Protein AF-A0A496RPY9-F1 (afdb_monomer_lite)

Secondary structure (DSSP, 8-state):
-HHHHHHHHHHHHHHHHHHHHHHHHHHHHHHHHHHHHHHHHHHHHHH-----HHHHHHHHHHHHHHHHHHHHHHHHHHTS-----S-HHHHHHHHHHHHTT--HHHHHHHHHHHHHHHHHHHHHHHHHHHHHHHHHHHHHHHHHHHHHHHHH-

Radius of gyration: 23.16 Å; chains: 1; bounding box: 53×24×64 Å

Foldseek 3Di:
DQLVVLVVVLVVLVVLLVVLVVLVVVLVVLLVVLVVVLVVVVVVLVVDDQDDPVLVVLLVLLVVLSVVLVVLSVCLVPVLPLCCVDVSVVVNVVSVVCSVPDGSVVVVVVCVVCVPVNVVSNVVSSVVSVVSSVSSVVSNVSSVVSNVVSRVD

Sequence (153 aa):
MEEKMLQLACSEARKKLNNQLSAINSVDQKIGMLLGLIGVSLALSFDNKLKIANAVLPYIIGLLLLAISALLLFFAYRCIRLKTGLNIKGYSELIEKLKNKTTLITFLKHQLLYFEDSIISNNKLIKQKNKSLAYGAITLLASLLFCIASYLM

Structure (mmCIF, N/CA/C/O backbone):
data_AF-A0A496RPY9-F1
#
_entry.id   AF-A0A496RPY9-F1
#
loop_
_atom_site.group_PDB
_atom_site.id
_atom_site.type_symbol
_atom_site.label_atom_id
_atom_site.label_alt_id
_atom_site.label_comp_id
_atom_site.label_asym_id
_atom_site.label_entity_id
_atom_site.label_seq_id
_atom_site.pdbx_PDB_ins_code
_atom_site.Cartn_x
_atom_site.Cartn_y
_atom_site.Cartn_z
_atom_site.occupancy
_atom_site.B_iso_or_equiv
_atom_site.auth_seq_id
_atom_site.auth_comp_id
_atom_site.auth_asym_id
_atom_site.auth_atom_id
_atom_site.pdbx_PDB_model_num
ATOM 1 N N . MET A 1 1 ? -28.685 7.982 31.909 1.00 56.16 1 MET A N 1
ATOM 2 C CA . MET A 1 1 ? -27.347 8.598 31.719 1.00 56.16 1 MET A CA 1
ATOM 3 C C . MET A 1 1 ? -26.381 7.606 31.080 1.00 56.16 1 MET A C 1
ATOM 5 O O . MET A 1 1 ? -25.733 7.953 30.100 1.00 56.16 1 MET A O 1
ATOM 9 N N . GLU A 1 2 ? -26.371 6.359 31.557 1.00 62.09 2 GLU A N 1
ATOM 10 C CA . GLU A 1 2 ? -25.566 5.265 30.997 1.00 62.09 2 GLU A CA 1
ATOM 11 C C . GLU A 1 2 ? -25.862 4.957 29.521 1.00 62.09 2 GLU A C 1
ATOM 13 O O . GLU A 1 2 ? -24.922 4.814 28.748 1.00 62.09 2 GLU A O 1
ATOM 18 N N . GLU A 1 3 ? -27.128 4.949 29.080 1.00 64.94 3 GLU A N 1
ATOM 19 C CA . GLU A 1 3 ? -27.459 4.699 27.663 1.00 64.94 3 GLU A CA 1
ATOM 20 C C . GLU A 1 3 ? -26.875 5.746 26.705 1.00 64.94 3 GLU A C 1
ATOM 22 O O . GLU A 1 3 ? -26.318 5.387 25.669 1.00 64.94 3 GLU A O 1
ATOM 27 N N . LYS A 1 4 ? -26.947 7.042 27.051 1.00 70.19 4 LYS A N 1
ATOM 28 C CA . LYS A 1 4 ? -26.355 8.116 26.231 1.00 70.19 4 LYS A CA 1
ATOM 29 C C . LYS A 1 4 ? -24.833 7.980 26.149 1.00 70.19 4 LYS A C 1
ATOM 31 O O . LYS A 1 4 ? -24.270 8.170 25.074 1.00 70.19 4 LYS A O 1
ATOM 36 N N . MET A 1 5 ? -24.170 7.619 27.251 1.00 67.94 5 MET A N 1
ATOM 37 C CA . MET A 1 5 ? -22.720 7.382 27.258 1.00 67.94 5 MET A CA 1
ATOM 38 C C . MET A 1 5 ? -22.332 6.128 26.468 1.00 67.94 5 MET A C 1
ATOM 40 O O . MET A 1 5 ? -21.366 6.163 25.708 1.00 67.94 5 MET A O 1
ATOM 44 N N . LEU A 1 6 ? -23.106 5.044 26.581 1.00 66.31 6 LEU A N 1
ATOM 45 C CA . LEU A 1 6 ? -22.894 3.816 25.815 1.00 66.31 6 LEU A CA 1
ATOM 46 C C . LEU A 1 6 ? -23.054 4.067 24.310 1.00 66.31 6 LEU A C 1
ATOM 48 O O . LEU A 1 6 ? -22.243 3.595 23.513 1.00 66.31 6 LEU A O 1
ATOM 52 N N . GLN A 1 7 ? -24.062 4.851 23.917 1.00 70.94 7 GLN A N 1
ATOM 53 C CA . GLN A 1 7 ? -24.272 5.253 22.526 1.00 70.94 7 GLN A CA 1
ATOM 54 C C . GLN A 1 7 ? -23.117 6.107 21.987 1.00 70.94 7 GLN A C 1
ATOM 56 O O . GLN A 1 7 ? -22.651 5.847 20.877 1.00 70.94 7 GLN A O 1
ATOM 61 N N . LEU A 1 8 ? -22.619 7.069 22.773 1.00 74.75 8 LEU A N 1
ATOM 62 C CA . LEU A 1 8 ? -21.440 7.881 22.439 1.00 74.75 8 LEU A CA 1
ATOM 63 C C . LEU A 1 8 ? -20.171 7.031 22.284 1.00 74.75 8 LEU A C 1
ATOM 65 O O . LEU A 1 8 ? -19.437 7.178 21.310 1.00 74.75 8 LEU A O 1
ATOM 69 N N . ALA A 1 9 ? -19.929 6.090 23.198 1.00 66.62 9 ALA A N 1
ATOM 70 C CA . ALA A 1 9 ? -18.784 5.187 23.108 1.00 66.62 9 ALA A CA 1
ATOM 71 C C . ALA A 1 9 ? -18.880 4.264 21.876 1.00 66.62 9 ALA A C 1
ATOM 73 O O . ALA A 1 9 ? -17.896 4.057 21.163 1.00 66.62 9 ALA A O 1
ATOM 74 N N . CYS A 1 10 ? -20.076 3.748 21.574 1.00 70.44 10 CYS A N 1
ATOM 75 C CA . CYS A 1 10 ? -20.316 2.948 20.372 1.00 70.44 10 CYS A CA 1
ATOM 76 C C . CYS A 1 10 ? -20.109 3.752 19.080 1.00 70.44 10 CYS A C 1
ATOM 78 O O . CYS A 1 10 ? -19.572 3.210 18.109 1.00 70.44 10 CYS A O 1
ATOM 80 N N . SER A 1 11 ? -20.540 5.017 19.039 1.00 75.94 11 SER A N 1
ATOM 81 C CA . SER A 1 11 ? -20.425 5.853 17.840 1.00 75.94 11 SER A CA 1
ATOM 82 C C . SER A 1 11 ? -18.968 6.209 17.535 1.00 75.94 11 SER A C 1
ATOM 84 O O . SER A 1 11 ? -18.528 6.025 16.398 1.00 75.94 11 SER A O 1
ATOM 86 N N . GLU A 1 12 ? -18.189 6.607 18.542 1.00 73.62 12 GLU A N 1
ATOM 87 C CA . GLU A 1 12 ? -16.755 6.891 18.399 1.00 73.62 12 GLU A CA 1
ATOM 88 C C . GLU A 1 12 ? -15.958 5.645 17.988 1.00 73.62 12 GLU A C 1
ATOM 90 O O . GLU A 1 12 ? -15.106 5.698 17.096 1.00 73.62 12 GLU A O 1
ATOM 95 N N . ALA A 1 13 ? -16.284 4.486 18.562 1.00 69.94 13 ALA A N 1
ATOM 96 C CA . ALA A 1 13 ? -15.669 3.218 18.188 1.00 69.94 13 ALA A CA 1
ATOM 97 C C . ALA A 1 13 ? -15.930 2.842 16.723 1.00 69.94 13 ALA A C 1
ATOM 99 O O . ALA A 1 13 ? -14.997 2.498 15.990 1.00 69.94 13 ALA A O 1
ATOM 100 N N . ARG A 1 14 ? -17.188 2.956 16.273 1.00 72.56 14 ARG A N 1
ATOM 101 C CA . ARG A 1 14 ? -17.567 2.736 14.867 1.00 72.56 14 ARG A CA 1
ATOM 102 C C . ARG A 1 14 ? -16.850 3.711 13.939 1.00 72.56 14 ARG A C 1
ATOM 104 O O . ARG A 1 14 ? -16.330 3.294 12.908 1.00 72.56 14 ARG A O 1
ATOM 111 N N . LYS A 1 15 ? -16.771 4.987 14.318 1.00 77.38 15 LYS A N 1
ATOM 112 C CA . LYS A 1 15 ? -16.069 6.019 13.546 1.00 77.38 15 LYS A CA 1
ATOM 113 C C . LYS A 1 15 ? -14.587 5.679 13.372 1.00 77.38 15 LYS A C 1
ATOM 115 O O . LYS A 1 15 ? -14.087 5.708 12.250 1.00 77.38 15 LYS A O 1
ATOM 120 N N . LYS A 1 16 ? -13.891 5.288 14.444 1.00 71.94 16 LYS A N 1
ATOM 121 C CA . LYS A 1 16 ? -12.476 4.879 14.378 1.00 71.94 16 LYS A CA 1
ATOM 122 C C . LYS A 1 16 ? -12.261 3.640 13.502 1.00 71.94 16 LYS A C 1
ATOM 124 O O . LYS A 1 16 ? -11.329 3.637 12.700 1.00 71.94 16 LYS A O 1
ATOM 129 N N . LEU A 1 17 ? -13.132 2.634 13.600 1.00 71.25 17 LEU A N 1
ATOM 130 C CA . LEU A 1 17 ? -13.077 1.435 12.749 1.00 71.25 17 LEU A CA 1
ATOM 131 C C . LEU A 1 17 ? -13.294 1.762 11.271 1.00 71.25 17 LEU A C 1
ATOM 133 O O . LEU A 1 17 ? -12.524 1.314 10.424 1.00 71.25 17 LEU A O 1
ATOM 137 N N . ASN A 1 18 ? -14.298 2.582 10.963 1.00 72.31 18 ASN A N 1
ATOM 138 C CA . ASN A 1 18 ? -14.570 3.015 9.595 1.00 72.31 18 ASN A CA 1
ATOM 139 C C . ASN A 1 18 ? -13.403 3.824 9.021 1.00 72.31 18 ASN A C 1
ATOM 141 O O . ASN A 1 18 ? -13.015 3.605 7.875 1.00 72.31 18 ASN A O 1
ATOM 145 N N . ASN A 1 19 ? -12.790 4.699 9.823 1.00 75.81 19 ASN A N 1
ATOM 146 C CA . ASN A 1 19 ? -11.603 5.446 9.410 1.00 75.81 19 ASN A CA 1
ATOM 147 C C . ASN A 1 19 ? -10.429 4.512 9.093 1.00 75.81 19 ASN A C 1
ATOM 149 O O . ASN A 1 19 ? -9.745 4.712 8.090 1.00 75.81 19 ASN A O 1
ATOM 153 N N . GLN A 1 20 ? -10.209 3.474 9.906 1.00 68.19 20 GLN A N 1
ATOM 154 C CA . GLN A 1 20 ? -9.186 2.471 9.612 1.00 68.19 20 GLN A CA 1
ATOM 155 C C . GLN A 1 20 ? -9.503 1.719 8.323 1.00 68.19 20 GLN A C 1
ATOM 157 O O . GLN A 1 20 ? -8.643 1.632 7.457 1.00 68.19 20 GLN A O 1
ATOM 162 N N . LEU A 1 21 ? -10.734 1.242 8.148 1.00 72.06 21 LEU A N 1
ATOM 163 C CA . LEU A 1 21 ? -11.134 0.504 6.952 1.00 72.06 21 LEU A CA 1
ATOM 164 C C . LEU A 1 21 ? -10.997 1.355 5.679 1.00 72.06 21 LEU A C 1
ATOM 166 O O . LEU A 1 21 ? -10.439 0.897 4.684 1.00 72.06 21 LEU A O 1
ATOM 170 N N . SER A 1 22 ? -11.409 2.622 5.735 1.00 74.62 22 SER A N 1
ATOM 171 C CA . SER A 1 22 ? -11.212 3.573 4.638 1.00 74.62 22 SER A CA 1
ATOM 172 C C . SER A 1 22 ? -9.730 3.811 4.339 1.00 74.62 22 SER A C 1
ATOM 174 O O . SER A 1 22 ? -9.357 3.920 3.171 1.00 74.62 22 SER A O 1
ATOM 176 N N . ALA A 1 23 ? -8.877 3.884 5.365 1.00 68.75 23 ALA A N 1
ATOM 177 C CA . ALA A 1 23 ? -7.438 4.034 5.179 1.00 68.75 23 ALA A CA 1
ATOM 178 C C . ALA A 1 23 ? -6.819 2.793 4.518 1.00 68.75 23 ALA A C 1
ATOM 180 O O . ALA A 1 23 ? -6.005 2.941 3.610 1.00 68.75 23 ALA A O 1
ATOM 181 N N . ILE A 1 24 ? -7.235 1.587 4.918 1.00 69.81 24 ILE A N 1
ATOM 182 C CA . ILE A 1 24 ? -6.787 0.326 4.305 1.00 69.81 24 ILE A CA 1
ATOM 183 C C . ILE A 1 24 ? -7.170 0.292 2.824 1.00 69.81 24 ILE A C 1
ATOM 185 O O . ILE A 1 24 ? -6.292 0.147 1.973 1.00 69.81 24 ILE A O 1
ATOM 189 N N . ASN A 1 25 ? -8.450 0.517 2.517 1.00 70.88 25 ASN A N 1
ATOM 190 C CA . ASN A 1 25 ? -8.953 0.500 1.143 1.00 70.88 25 ASN A CA 1
ATOM 191 C C . ASN A 1 25 ? -8.240 1.537 0.265 1.00 70.88 25 ASN A C 1
ATOM 193 O O . ASN A 1 25 ? -7.834 1.229 -0.852 1.00 70.88 25 ASN A O 1
ATOM 197 N N . SER A 1 26 ? -8.029 2.753 0.783 1.00 75.19 26 SER A N 1
ATOM 198 C CA . SER A 1 26 ? -7.315 3.809 0.057 1.00 75.19 26 SER A CA 1
ATOM 199 C C . SER A 1 26 ? -5.864 3.426 -0.246 1.00 75.19 26 SER A C 1
ATOM 201 O O . SER A 1 26 ? -5.371 3.680 -1.344 1.00 75.19 26 SER A O 1
ATOM 203 N N . VAL A 1 27 ? -5.168 2.805 0.709 1.00 72.75 27 VAL A N 1
ATOM 204 C CA . VAL A 1 27 ? -3.780 2.357 0.538 1.00 72.75 27 VAL A CA 1
ATOM 205 C C . VAL A 1 27 ? -3.684 1.238 -0.497 1.00 72.75 27 VAL A C 1
ATOM 207 O O . VAL A 1 27 ? -2.814 1.295 -1.365 1.00 72.75 27 VAL A O 1
ATOM 210 N N . ASP A 1 28 ? -4.587 0.261 -0.460 1.00 70.62 28 ASP A N 1
ATOM 211 C CA . ASP A 1 28 ? -4.597 -0.839 -1.429 1.00 70.62 28 ASP A CA 1
ATOM 212 C C . ASP A 1 28 ? -4.946 -0.357 -2.845 1.00 70.62 28 ASP A C 1
ATOM 214 O O . ASP A 1 28 ? -4.284 -0.750 -3.808 1.00 70.62 28 ASP A O 1
ATOM 218 N N . GLN A 1 29 ? -5.899 0.570 -2.979 1.00 73.69 29 GLN A N 1
ATOM 219 C CA . GLN A 1 29 ? -6.228 1.191 -4.265 1.00 73.69 29 GLN A CA 1
ATOM 220 C C . GLN A 1 29 ? -5.033 1.961 -4.852 1.00 73.69 29 GLN A C 1
ATOM 222 O O . GLN A 1 29 ? -4.753 1.849 -6.046 1.00 73.69 29 GLN A O 1
ATOM 227 N N . LYS A 1 30 ? -4.284 2.698 -4.018 1.00 76.50 30 LYS A N 1
ATOM 228 C CA . LYS A 1 30 ? -3.058 3.400 -4.439 1.00 76.50 30 LYS A CA 1
ATOM 229 C C . LYS A 1 30 ? -1.977 2.435 -4.927 1.00 76.50 30 LYS A C 1
ATOM 231 O O . LYS A 1 30 ? -1.336 2.722 -5.934 1.00 76.50 30 LYS A O 1
ATOM 236 N N . ILE A 1 31 ? -1.791 1.294 -4.254 1.00 76.69 31 ILE A N 1
ATOM 237 C CA . ILE A 1 31 ? -0.863 0.244 -4.709 1.00 76.69 31 ILE A CA 1
ATOM 238 C C . ILE A 1 31 ? -1.297 -0.289 -6.078 1.00 76.69 31 ILE A C 1
ATOM 240 O O . ILE A 1 31 ? -0.472 -0.358 -6.987 1.00 76.69 31 ILE A O 1
ATOM 244 N N . GLY A 1 32 ? -2.580 -0.628 -6.240 1.00 70.69 32 GLY A N 1
ATOM 245 C CA . GLY A 1 32 ? -3.115 -1.136 -7.506 1.00 70.69 32 GLY A CA 1
ATOM 246 C C . GLY A 1 32 ? -2.912 -0.160 -8.668 1.00 70.69 32 GLY A C 1
ATOM 247 O O . GLY A 1 32 ? -2.452 -0.559 -9.735 1.00 70.69 32 GLY A O 1
ATOM 248 N N . MET A 1 33 ? -3.165 1.131 -8.438 1.00 76.94 33 MET A N 1
ATOM 249 C CA . MET A 1 33 ? -2.952 2.180 -9.439 1.00 76.94 33 MET A CA 1
ATOM 250 C C . MET A 1 33 ? -1.473 2.316 -9.840 1.00 76.94 33 MET A C 1
ATOM 252 O O . MET A 1 33 ? -1.170 2.419 -11.027 1.00 76.94 33 MET A O 1
ATOM 256 N N . LEU A 1 34 ? -0.546 2.276 -8.875 1.00 76.62 34 LEU A N 1
ATOM 257 C CA . LEU A 1 34 ? 0.895 2.362 -9.148 1.00 76.62 34 LEU A CA 1
ATOM 258 C C . LEU A 1 34 ? 1.426 1.131 -9.894 1.00 76.62 34 LEU A C 1
ATOM 260 O O . LEU A 1 34 ? 2.249 1.276 -10.794 1.00 76.62 34 LEU A O 1
ATOM 264 N N . LEU A 1 35 ? 0.933 -0.068 -9.573 1.00 76.12 35 LEU A N 1
ATOM 265 C CA . LEU A 1 35 ? 1.263 -1.283 -10.327 1.00 76.12 35 LEU A CA 1
ATOM 266 C C . LEU A 1 35 ? 0.732 -1.219 -11.767 1.00 76.12 35 LEU A C 1
ATOM 268 O O . LEU A 1 35 ? 1.440 -1.613 -12.692 1.00 76.12 35 LEU A O 1
ATOM 272 N N . GLY A 1 36 ? -0.473 -0.676 -11.970 1.00 72.88 36 GLY A N 1
ATOM 273 C CA . GLY A 1 36 ? -1.016 -0.419 -13.308 1.00 72.88 36 GLY A CA 1
ATOM 274 C C . GLY A 1 36 ? -0.138 0.541 -14.117 1.00 72.88 36 GLY A C 1
ATOM 275 O O . GLY A 1 36 ? 0.183 0.262 -15.270 1.00 72.88 36 GLY A O 1
ATOM 276 N N . LEU A 1 37 ? 0.327 1.623 -13.486 1.00 76.19 37 LEU A N 1
ATOM 277 C CA . LEU A 1 37 ? 1.278 2.568 -14.080 1.00 76.19 37 LEU A CA 1
ATOM 278 C C . LEU A 1 37 ? 2.606 1.905 -14.475 1.00 76.19 37 LEU A C 1
ATOM 280 O O . LEU A 1 37 ? 3.091 2.166 -15.570 1.00 76.19 37 LEU A O 1
ATOM 284 N N . ILE A 1 38 ? 3.164 1.011 -13.648 1.00 77.38 38 ILE A N 1
ATOM 285 C CA . ILE A 1 38 ? 4.363 0.228 -14.014 1.00 77.38 38 ILE A CA 1
ATOM 286 C C . ILE A 1 38 ? 4.118 -0.583 -15.290 1.00 77.38 38 ILE A C 1
ATOM 288 O O . ILE A 1 38 ? 4.972 -0.600 -16.175 1.00 77.38 38 ILE A O 1
ATOM 292 N N . GLY A 1 39 ? 2.954 -1.230 -15.401 1.00 72.88 39 GLY A N 1
ATOM 293 C CA . GLY A 1 39 ? 2.581 -2.005 -16.586 1.00 72.88 39 GLY A CA 1
ATOM 294 C C . GLY A 1 39 ? 2.541 -1.158 -17.861 1.00 72.88 39 GLY A C 1
ATOM 295 O O . GLY A 1 39 ? 3.090 -1.567 -18.883 1.00 72.88 39 GLY A O 1
ATOM 296 N N . VAL A 1 40 ? 1.966 0.046 -17.786 1.00 73.38 40 VAL A N 1
ATOM 297 C CA . VAL A 1 40 ? 1.941 0.999 -18.910 1.00 73.38 40 VAL A CA 1
ATOM 298 C C . VAL A 1 40 ? 3.357 1.465 -19.270 1.00 73.38 40 VAL A C 1
ATOM 300 O O . VAL A 1 40 ? 3.717 1.471 -20.445 1.00 73.38 40 VAL A O 1
ATOM 303 N N . SER A 1 41 ? 4.192 1.792 -18.280 1.00 68.88 41 SER A N 1
ATOM 304 C CA . SER A 1 41 ? 5.585 2.209 -18.505 1.00 68.88 41 SER A CA 1
ATOM 305 C C . SER A 1 41 ? 6.431 1.122 -19.173 1.00 68.88 41 SER A C 1
ATOM 307 O O . SER A 1 41 ? 7.235 1.425 -20.055 1.00 68.88 41 SER A O 1
ATOM 309 N N . LEU A 1 42 ? 6.245 -0.144 -18.784 1.00 70.31 42 LEU A N 1
ATOM 310 C CA . LEU A 1 42 ? 6.901 -1.283 -19.431 1.00 70.31 42 LEU A CA 1
ATOM 311 C C . LEU A 1 42 ? 6.456 -1.416 -20.888 1.00 70.31 42 LEU A C 1
ATOM 313 O O . LEU A 1 42 ? 7.312 -1.513 -21.763 1.00 70.31 42 LEU A O 1
ATOM 317 N N . ALA A 1 43 ? 5.149 -1.358 -21.158 1.00 70.88 43 ALA A N 1
ATOM 318 C CA . ALA A 1 43 ? 4.621 -1.433 -22.521 1.00 70.88 43 ALA A CA 1
ATOM 319 C C . ALA A 1 43 ? 5.213 -0.343 -23.435 1.00 70.88 43 ALA A C 1
ATOM 321 O O . ALA A 1 43 ? 5.671 -0.655 -24.531 1.00 70.88 43 ALA A O 1
ATOM 322 N N . LEU A 1 44 ? 5.300 0.903 -22.955 1.00 66.44 44 LEU A N 1
ATOM 323 C CA . LEU A 1 44 ? 5.925 2.011 -23.694 1.00 66.44 44 LEU A CA 1
ATOM 324 C C . LEU A 1 44 ? 7.434 1.818 -23.912 1.00 66.44 44 LEU A C 1
ATOM 326 O O . LEU A 1 44 ? 7.983 2.272 -24.912 1.00 66.44 44 LEU A O 1
ATOM 330 N N . SER A 1 45 ? 8.118 1.147 -22.983 1.00 65.69 45 SER A N 1
ATOM 331 C CA . SER A 1 45 ? 9.562 0.902 -23.079 1.00 65.69 45 SER A CA 1
ATOM 332 C C . SER A 1 45 ? 9.902 -0.149 -24.142 1.00 65.69 45 SER A C 1
ATOM 334 O O . SER A 1 45 ? 10.936 -0.038 -24.794 1.00 65.69 45 SER A O 1
ATOM 336 N N . PHE A 1 46 ? 9.028 -1.140 -24.360 1.00 66.38 46 PHE A N 1
ATOM 337 C CA . PHE A 1 46 ? 9.216 -2.172 -25.389 1.00 66.38 46 PHE A CA 1
ATOM 338 C C . PHE A 1 46 ? 8.847 -1.720 -26.809 1.00 66.38 46 PHE A C 1
ATOM 340 O O . PHE A 1 46 ? 9.288 -2.352 -27.766 1.00 66.38 46 PHE A O 1
ATOM 347 N N . ASP A 1 47 ? 8.083 -0.636 -26.957 1.00 65.00 47 ASP A N 1
ATOM 348 C CA . ASP A 1 47 ? 7.682 -0.104 -28.270 1.00 65.00 47 ASP A CA 1
ATOM 349 C C . ASP A 1 47 ? 8.732 0.861 -28.872 1.00 65.00 47 ASP A C 1
ATOM 351 O O . ASP A 1 47 ? 8.711 1.198 -30.057 1.00 65.00 47 ASP A O 1
ATOM 3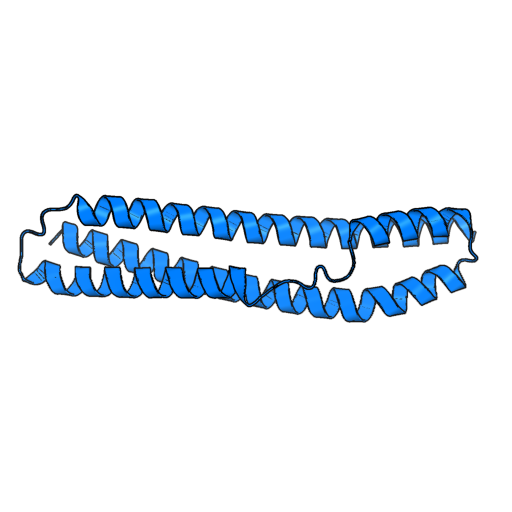55 N N . ASN A 1 48 ? 9.715 1.293 -28.072 1.00 56.91 48 ASN A N 1
ATOM 356 C CA . ASN A 1 48 ? 10.714 2.272 -28.495 1.00 56.91 48 ASN A CA 1
ATOM 357 C C . ASN A 1 48 ? 11.936 1.641 -29.185 1.00 56.91 48 ASN A C 1
ATOM 359 O O . ASN A 1 48 ? 12.674 0.840 -28.613 1.00 56.91 48 ASN A O 1
ATOM 363 N N . LYS A 1 49 ? 12.237 2.108 -30.406 1.00 59.94 49 LYS A N 1
ATOM 364 C CA . LYS A 1 49 ? 13.533 1.888 -31.072 1.00 59.94 49 LYS A CA 1
ATOM 365 C C . LYS A 1 49 ? 14.576 2.847 -30.481 1.00 59.94 49 LYS A C 1
ATOM 367 O O . LYS A 1 49 ? 14.641 4.001 -30.896 1.00 59.94 49 LYS A O 1
ATOM 372 N N . LEU A 1 50 ? 15.387 2.384 -29.527 1.00 58.25 50 LEU A N 1
ATOM 373 C CA . LEU A 1 50 ? 16.537 3.129 -28.982 1.00 58.25 50 LEU A CA 1
ATOM 374 C C . LEU A 1 50 ? 17.517 3.493 -30.106 1.00 58.25 50 LEU A C 1
ATOM 376 O O . LEU A 1 50 ? 18.062 2.603 -30.758 1.00 58.25 50 LEU A O 1
ATOM 380 N N . LYS A 1 51 ? 17.722 4.791 -30.355 1.00 52.81 51 LYS A N 1
ATOM 381 C CA . LYS A 1 51 ? 18.455 5.255 -31.545 1.00 52.81 51 LYS A CA 1
ATOM 382 C C . LYS A 1 51 ? 19.918 5.646 -31.330 1.00 52.81 51 LYS A C 1
ATOM 384 O O . LYS A 1 51 ? 20.610 5.786 -32.332 1.00 52.81 51 LYS A O 1
ATOM 389 N N . ILE A 1 52 ? 20.438 5.812 -30.110 1.00 57.00 52 ILE A N 1
ATOM 390 C CA . ILE A 1 52 ? 21.809 6.334 -29.908 1.00 57.00 52 ILE A CA 1
ATOM 391 C C . ILE A 1 52 ? 22.497 5.666 -28.703 1.00 57.00 52 ILE A C 1
ATOM 393 O O . ILE A 1 52 ? 21.866 5.418 -27.679 1.00 57.00 52 ILE A O 1
ATOM 397 N N . ALA A 1 53 ? 23.810 5.403 -28.796 1.00 58.47 53 ALA A N 1
ATOM 398 C CA . ALA A 1 53 ? 24.618 4.791 -27.726 1.00 58.47 53 ALA A CA 1
ATOM 399 C C . ALA A 1 53 ? 24.571 5.573 -26.392 1.00 58.47 53 ALA A C 1
ATOM 401 O O . ALA A 1 53 ? 24.581 4.972 -25.320 1.00 58.47 53 ALA A O 1
ATOM 402 N N . ASN A 1 54 ? 24.436 6.902 -26.453 1.00 61.41 54 ASN A N 1
ATOM 403 C CA . ASN A 1 54 ? 24.304 7.779 -25.283 1.00 61.41 54 ASN A CA 1
ATOM 404 C C . ASN A 1 54 ? 22.947 7.646 -24.566 1.00 61.41 54 ASN A C 1
ATOM 406 O O . ASN A 1 54 ? 22.872 7.912 -23.370 1.00 61.41 54 ASN A O 1
ATOM 410 N N . ALA A 1 55 ? 21.898 7.188 -25.257 1.00 68.06 55 ALA A N 1
ATOM 411 C CA . ALA A 1 55 ? 20.577 6.946 -24.673 1.00 68.06 55 ALA A CA 1
ATOM 412 C C . ALA A 1 55 ? 20.494 5.610 -23.908 1.00 68.06 55 ALA A C 1
ATOM 414 O O . ALA A 1 55 ? 19.572 5.391 -23.124 1.00 68.06 55 ALA A O 1
ATOM 415 N N . VAL A 1 56 ? 21.471 4.713 -24.092 1.00 73.56 56 VAL A N 1
ATOM 416 C CA . VAL A 1 56 ? 21.469 3.372 -23.483 1.00 73.56 56 VAL A CA 1
ATOM 417 C C . VAL A 1 56 ? 21.664 3.436 -21.967 1.00 73.56 56 VAL A C 1
ATOM 419 O O . VAL A 1 56 ? 20.965 2.752 -21.222 1.00 73.56 56 VAL A O 1
ATOM 422 N N . LEU A 1 57 ? 22.590 4.275 -21.493 1.00 76.56 57 LEU A N 1
ATOM 423 C CA . LEU A 1 57 ? 22.888 4.412 -20.066 1.00 76.56 57 LEU A CA 1
ATOM 424 C C . LEU A 1 57 ? 21.683 4.931 -19.248 1.00 76.56 57 LEU A C 1
ATOM 426 O O . LEU A 1 57 ? 21.302 4.255 -18.287 1.00 76.56 57 LEU A O 1
ATOM 430 N N . PRO A 1 58 ? 21.039 6.068 -19.595 1.00 78.19 58 PRO A N 1
ATOM 431 C CA . PRO A 1 58 ? 19.861 6.537 -18.867 1.00 78.19 58 PRO A CA 1
ATOM 432 C C . PRO A 1 58 ? 18.677 5.564 -18.982 1.00 78.19 58 PRO A C 1
ATOM 434 O O . PRO A 1 58 ? 17.924 5.423 -18.018 1.00 78.19 58 PRO A O 1
ATOM 437 N N . TYR A 1 59 ? 18.561 4.815 -20.082 1.00 78.44 59 TYR A N 1
ATOM 438 C CA . TYR A 1 59 ? 17.505 3.819 -20.255 1.00 78.44 59 TYR A CA 1
ATOM 439 C C . TYR A 1 59 ? 17.672 2.636 -19.292 1.00 78.44 59 TYR A C 1
ATOM 441 O O . TYR A 1 59 ? 16.724 2.249 -18.605 1.00 78.44 59 TYR A O 1
ATOM 449 N N . ILE A 1 60 ? 18.893 2.104 -19.164 1.00 80.00 60 ILE A N 1
ATOM 450 C CA . ILE A 1 60 ? 19.206 1.029 -18.208 1.00 80.00 60 ILE A CA 1
ATOM 451 C C . ILE A 1 60 ? 18.963 1.494 -16.764 1.00 80.00 60 ILE A C 1
ATOM 453 O O . ILE A 1 60 ? 18.375 0.756 -15.971 1.00 80.00 60 ILE A O 1
ATOM 457 N N . ILE A 1 61 ? 19.364 2.724 -16.422 1.00 83.19 61 ILE A N 1
ATOM 458 C CA . ILE A 1 61 ? 19.101 3.316 -15.099 1.00 83.19 61 ILE A CA 1
ATOM 459 C C . ILE A 1 61 ? 17.588 3.429 -14.851 1.00 83.19 61 ILE A C 1
ATOM 461 O O . ILE A 1 61 ? 17.112 3.062 -13.774 1.00 83.19 61 ILE A O 1
ATOM 465 N N . GLY A 1 62 ? 16.822 3.867 -15.853 1.00 81.62 62 GLY A N 1
ATOM 466 C CA . GLY A 1 62 ? 15.362 3.931 -15.800 1.00 81.62 62 GLY A CA 1
ATOM 467 C C . GLY A 1 62 ? 14.721 2.568 -15.526 1.00 81.62 62 GLY A C 1
ATOM 468 O O . GLY A 1 62 ? 13.880 2.460 -14.629 1.00 81.62 62 GLY A O 1
ATOM 469 N N . LEU A 1 63 ? 15.159 1.512 -16.217 1.00 81.50 63 LEU A N 1
ATOM 470 C CA . LEU A 1 63 ? 14.669 0.144 -16.005 1.00 81.50 63 LEU A CA 1
ATOM 471 C C . LEU A 1 63 ? 15.030 -0.415 -14.621 1.00 81.50 63 LEU A C 1
ATOM 473 O O . LEU A 1 63 ? 14.193 -1.055 -13.980 1.00 81.50 63 LEU A O 1
ATOM 477 N N . LEU A 1 64 ? 16.242 -0.148 -14.123 1.00 84.50 64 LEU A N 1
ATOM 478 C CA . LEU A 1 64 ? 16.648 -0.542 -12.768 1.00 84.50 64 LEU A CA 1
ATOM 479 C C . LEU A 1 64 ? 15.766 0.123 -11.705 1.00 84.50 64 LEU A C 1
ATOM 481 O O . LEU A 1 64 ? 15.282 -0.547 -10.791 1.00 84.50 64 LEU A O 1
ATOM 485 N N . LEU A 1 65 ? 15.500 1.423 -11.843 1.00 84.75 65 LEU A N 1
ATOM 486 C CA . LEU A 1 65 ? 14.601 2.154 -10.946 1.00 84.75 65 LEU A CA 1
ATOM 487 C C . LEU A 1 65 ? 13.159 1.633 -11.020 1.00 84.75 65 LEU A C 1
ATOM 489 O O . LEU A 1 65 ? 12.484 1.555 -9.991 1.00 84.75 65 LEU A O 1
ATOM 493 N N . LEU A 1 66 ? 12.705 1.219 -12.207 1.00 83.25 66 LEU A N 1
ATOM 494 C CA . LEU A 1 66 ? 11.389 0.608 -12.399 1.00 83.25 66 LEU A CA 1
ATOM 495 C C . LEU A 1 66 ? 11.276 -0.724 -11.650 1.00 83.25 66 LEU A C 1
ATOM 497 O O . LEU A 1 66 ? 10.297 -0.959 -10.940 1.00 83.25 66 LEU A O 1
ATOM 501 N N . ALA A 1 67 ? 12.302 -1.573 -11.754 1.00 81.81 67 ALA A N 1
ATOM 502 C CA . ALA A 1 67 ? 12.371 -2.841 -11.031 1.00 81.81 67 ALA A CA 1
ATOM 503 C C . ALA A 1 67 ? 12.405 -2.628 -9.507 1.00 81.81 67 ALA A C 1
ATOM 505 O O . ALA A 1 67 ? 11.693 -3.314 -8.770 1.00 81.81 67 ALA A O 1
ATOM 506 N N . ILE A 1 68 ? 13.169 -1.639 -9.027 1.00 85.94 68 ILE A N 1
ATOM 507 C CA . ILE A 1 68 ? 13.201 -1.257 -7.607 1.00 85.94 68 ILE A CA 1
ATOM 508 C C . ILE A 1 68 ? 11.816 -0.788 -7.137 1.00 85.94 68 ILE A C 1
ATOM 510 O O . ILE A 1 68 ? 11.356 -1.215 -6.076 1.00 85.94 68 ILE A O 1
ATOM 514 N N . SER A 1 69 ? 11.123 0.037 -7.927 1.00 86.00 69 SER A N 1
ATOM 515 C CA . SER A 1 69 ? 9.759 0.483 -7.622 1.00 86.00 69 SER A CA 1
ATOM 516 C C . SER A 1 69 ? 8.792 -0.699 -7.505 1.00 86.00 69 SER A C 1
ATOM 518 O O . SER A 1 69 ? 8.074 -0.818 -6.507 1.00 86.00 69 SER A O 1
ATOM 520 N N . ALA A 1 70 ? 8.834 -1.630 -8.463 1.00 82.00 70 ALA A N 1
ATOM 521 C CA . ALA A 1 70 ? 8.010 -2.835 -8.445 1.00 82.00 70 ALA A CA 1
ATOM 522 C C . ALA A 1 70 ? 8.266 -3.693 -7.194 1.00 82.00 70 ALA A C 1
ATOM 524 O O . ALA A 1 70 ? 7.313 -4.119 -6.536 1.00 82.00 70 ALA A O 1
ATOM 525 N N . LEU A 1 71 ? 9.534 -3.895 -6.816 1.00 82.94 71 LEU A N 1
ATOM 526 C CA . LEU A 1 71 ? 9.904 -4.626 -5.600 1.00 82.94 71 LEU A CA 1
ATOM 527 C C . LEU A 1 71 ? 9.388 -3.925 -4.337 1.00 82.94 71 LEU A C 1
ATOM 529 O O . LEU A 1 71 ? 8.776 -4.572 -3.486 1.00 82.94 71 LEU A O 1
ATOM 533 N N . LEU A 1 72 ? 9.571 -2.607 -4.218 1.00 81.62 72 LEU A N 1
ATOM 534 C CA . LEU A 1 72 ? 9.094 -1.830 -3.068 1.00 81.62 72 LEU A CA 1
ATOM 535 C C . LEU A 1 72 ? 7.571 -1.913 -2.910 1.00 81.62 72 LEU A C 1
ATOM 537 O O . LEU A 1 72 ? 7.076 -2.104 -1.795 1.00 81.62 72 LEU A O 1
ATOM 541 N N . LEU A 1 73 ? 6.827 -1.816 -4.014 1.00 78.62 73 LEU A N 1
ATOM 542 C CA . LEU A 1 73 ? 5.369 -1.944 -4.016 1.00 78.62 73 LEU A CA 1
ATOM 543 C C . LEU A 1 73 ? 4.922 -3.377 -3.704 1.00 78.62 73 LEU A C 1
ATOM 545 O O . LEU A 1 73 ? 3.973 -3.569 -2.940 1.00 78.62 73 LEU A O 1
ATOM 549 N N . PHE A 1 74 ? 5.634 -4.384 -4.215 1.00 79.56 74 PHE A N 1
ATOM 550 C CA . PHE A 1 74 ? 5.379 -5.786 -3.896 1.00 79.56 74 PHE A CA 1
ATOM 551 C C . PHE A 1 74 ? 5.584 -6.076 -2.404 1.00 79.56 74 PHE A C 1
ATOM 553 O O . PHE A 1 74 ? 4.707 -6.670 -1.774 1.00 79.56 74 PHE A O 1
ATOM 560 N N . PHE A 1 75 ? 6.682 -5.608 -1.801 1.00 73.69 75 PHE A N 1
ATOM 561 C CA . PHE A 1 75 ? 6.921 -5.741 -0.360 1.00 73.69 75 PHE A CA 1
ATOM 562 C C . PHE A 1 75 ? 5.890 -4.962 0.471 1.00 73.69 75 PHE A C 1
ATOM 564 O O . PHE A 1 75 ? 5.390 -5.487 1.471 1.00 73.69 75 PHE A O 1
ATOM 571 N N . ALA A 1 76 ? 5.502 -3.756 0.040 1.00 73.12 76 ALA A N 1
ATOM 572 C CA . ALA A 1 76 ? 4.440 -2.981 0.685 1.00 73.12 76 ALA A CA 1
ATOM 573 C C . ALA A 1 76 ? 3.095 -3.726 0.677 1.00 73.12 76 ALA A C 1
ATOM 575 O O . ALA A 1 76 ? 2.353 -3.680 1.660 1.00 73.12 76 ALA A O 1
ATOM 576 N N . TYR A 1 77 ? 2.790 -4.432 -0.412 1.00 72.81 77 TYR A N 1
ATOM 577 C CA . TYR A 1 77 ? 1.563 -5.208 -0.562 1.00 72.81 77 TYR A CA 1
ATOM 578 C C . TYR A 1 77 ? 1.601 -6.543 0.200 1.00 72.81 77 TYR A C 1
ATOM 580 O O . TYR A 1 77 ? 0.647 -6.888 0.900 1.00 72.81 77 TYR A O 1
ATOM 588 N N . ARG A 1 78 ? 2.696 -7.306 0.079 1.00 68.69 78 ARG A N 1
ATOM 589 C CA . ARG A 1 78 ? 2.797 -8.689 0.578 1.00 68.69 78 ARG A CA 1
ATOM 590 C C . ARG A 1 78 ? 3.318 -8.820 2.003 1.00 68.69 78 ARG A C 1
ATOM 592 O O . ARG A 1 78 ? 2.817 -9.692 2.713 1.00 68.69 78 ARG A O 1
ATOM 599 N N . CYS A 1 79 ? 4.313 -8.027 2.403 1.00 64.06 79 CYS A N 1
ATOM 600 C CA . CYS A 1 79 ? 4.989 -8.180 3.698 1.00 64.06 79 CYS A CA 1
ATOM 601 C C . CYS A 1 79 ? 4.355 -7.324 4.792 1.00 64.06 79 CYS A C 1
ATOM 603 O O . CYS A 1 79 ? 4.247 -7.776 5.930 1.00 64.06 79 CYS A O 1
ATOM 605 N N . ILE A 1 80 ? 3.853 -6.131 4.459 1.00 64.62 80 ILE A N 1
ATOM 606 C CA . ILE A 1 80 ? 3.102 -5.294 5.406 1.00 64.62 80 ILE A CA 1
ATOM 607 C C . ILE A 1 80 ? 1.625 -5.689 5.341 1.00 64.62 80 ILE A C 1
ATOM 609 O O . ILE A 1 80 ? 0.747 -4.917 4.944 1.00 64.62 80 ILE A O 1
ATOM 613 N N . ARG A 1 81 ? 1.347 -6.941 5.722 1.00 62.34 81 ARG A N 1
ATOM 614 C CA . ARG A 1 81 ? -0.026 -7.383 5.955 1.00 62.34 81 ARG A CA 1
ATOM 615 C C . ARG A 1 81 ? -0.514 -6.682 7.204 1.00 62.34 81 ARG A C 1
ATOM 617 O O . ARG A 1 81 ? -0.108 -6.999 8.320 1.00 62.34 81 ARG A O 1
ATOM 624 N N . LEU A 1 82 ? -1.380 -5.704 6.989 1.00 60.78 82 LEU A N 1
ATOM 625 C CA . LEU A 1 82 ? -2.205 -5.153 8.047 1.00 60.78 82 LEU A CA 1
ATOM 626 C C . LEU A 1 82 ? -2.857 -6.329 8.761 1.00 60.78 82 LEU A C 1
ATOM 628 O O . LEU A 1 82 ? -3.381 -7.231 8.100 1.00 60.78 82 LEU A O 1
ATOM 632 N N . LYS A 1 83 ? -2.765 -6.361 10.092 1.00 55.47 83 LYS A N 1
ATOM 633 C CA . LYS A 1 83 ? -3.407 -7.412 10.870 1.00 55.47 83 LYS A CA 1
ATOM 634 C C . LYS A 1 83 ? -4.913 -7.201 10.734 1.00 55.47 83 LYS A C 1
ATOM 636 O O . LYS A 1 83 ? -5.541 -6.519 11.534 1.00 55.47 83 LYS A O 1
ATOM 641 N N . THR A 1 84 ? -5.495 -7.843 9.729 1.00 51.31 84 THR A N 1
ATOM 642 C CA . THR A 1 84 ? -6.929 -8.131 9.618 1.00 51.31 84 THR A CA 1
ATOM 643 C C . THR A 1 84 ? -7.357 -9.219 10.609 1.00 51.31 84 THR A C 1
ATOM 645 O O . THR A 1 84 ? -8.490 -9.682 10.558 1.00 51.31 84 THR A O 1
ATOM 648 N N . GLY A 1 85 ? -6.452 -9.621 11.518 1.00 43.38 85 GLY A N 1
ATOM 649 C CA . GLY A 1 85 ? -6.570 -10.737 12.457 1.00 43.38 85 GLY A CA 1
ATOM 650 C C . GLY A 1 85 ? -7.739 -10.668 13.435 1.00 43.38 85 GLY A C 1
ATOM 651 O O . GLY A 1 85 ? -7.971 -11.642 14.135 1.00 43.38 85 GLY A O 1
ATOM 652 N N . LEU A 1 86 ? -8.517 -9.591 13.441 1.00 43.84 86 LEU A N 1
ATOM 653 C CA . LEU A 1 86 ? -9.882 -9.618 13.935 1.00 43.84 86 LEU A CA 1
ATOM 654 C C . LEU A 1 86 ? -10.773 -9.067 12.832 1.00 43.84 86 LEU A C 1
ATOM 656 O O . LEU A 1 86 ? -10.644 -7.916 12.418 1.00 43.84 86 LEU A O 1
ATOM 660 N N . ASN A 1 87 ? -11.638 -9.946 12.331 1.00 50.50 87 ASN A N 1
ATOM 661 C CA . ASN A 1 87 ? -12.682 -9.655 11.368 1.00 50.50 87 ASN A CA 1
ATOM 662 C C . ASN A 1 87 ? -13.369 -8.342 11.782 1.00 50.50 87 ASN A C 1
ATOM 664 O O . ASN A 1 87 ? -14.146 -8.334 12.733 1.00 50.50 87 ASN A O 1
ATOM 668 N N . ILE A 1 88 ? -13.056 -7.223 11.113 1.00 54.34 88 ILE A N 1
ATOM 669 C CA . ILE A 1 88 ? -13.634 -5.899 11.419 1.00 54.34 88 ILE A CA 1
ATOM 670 C C . ILE A 1 88 ? -15.169 -6.004 11.431 1.00 54.34 88 ILE A C 1
ATOM 672 O O . ILE A 1 88 ? -15.838 -5.393 12.264 1.00 54.34 88 ILE A O 1
ATOM 676 N N . LYS A 1 89 ? -15.704 -6.893 10.581 1.00 54.53 89 LYS A N 1
ATOM 677 C CA . LYS A 1 89 ? -17.104 -7.318 10.547 1.00 54.53 89 LYS A CA 1
ATOM 678 C C . LYS A 1 89 ? -17.545 -8.002 11.851 1.00 54.53 89 LYS A C 1
ATOM 680 O O . LYS A 1 89 ? -18.497 -7.556 12.481 1.00 54.53 89 LYS A O 1
ATOM 685 N N . GLY A 1 90 ? -16.791 -8.991 12.326 1.00 55.34 90 GLY A N 1
ATOM 686 C CA . GLY A 1 90 ? -17.033 -9.665 13.607 1.00 55.34 90 GLY A CA 1
ATOM 687 C C . GLY A 1 90 ? -16.987 -8.725 14.817 1.00 55.34 90 GLY A C 1
ATOM 688 O O . GLY A 1 90 ? -17.751 -8.906 15.760 1.00 55.34 90 GLY A O 1
ATOM 689 N N . TYR A 1 91 ? -16.165 -7.672 14.784 1.00 60.41 91 TYR A N 1
ATOM 690 C CA . TYR A 1 91 ? -16.146 -6.665 15.849 1.00 60.41 91 TYR A CA 1
ATOM 691 C C . TYR A 1 91 ? -17.315 -5.676 15.748 1.00 60.41 91 TYR A C 1
ATOM 693 O O . TYR A 1 91 ? -17.894 -5.314 16.771 1.00 60.41 91 TYR A O 1
ATOM 701 N N . SER A 1 92 ? -17.729 -5.277 14.539 1.00 64.00 92 SER A N 1
ATOM 702 C CA . SER A 1 92 ? -18.971 -4.507 14.372 1.00 64.00 92 SER A CA 1
ATOM 703 C C . SER A 1 92 ? -20.197 -5.279 14.875 1.00 64.00 92 SER A C 1
ATOM 705 O O . SER A 1 92 ? -21.026 -4.703 15.579 1.00 64.00 92 SER A O 1
ATOM 707 N N . GLU A 1 93 ? -20.241 -6.590 14.620 1.00 66.69 93 GLU A N 1
ATOM 708 C CA . GLU A 1 93 ? -21.262 -7.503 15.140 1.00 66.69 93 GLU A CA 1
ATOM 709 C C . GLU A 1 93 ? -21.172 -7.645 16.669 1.00 66.69 93 GLU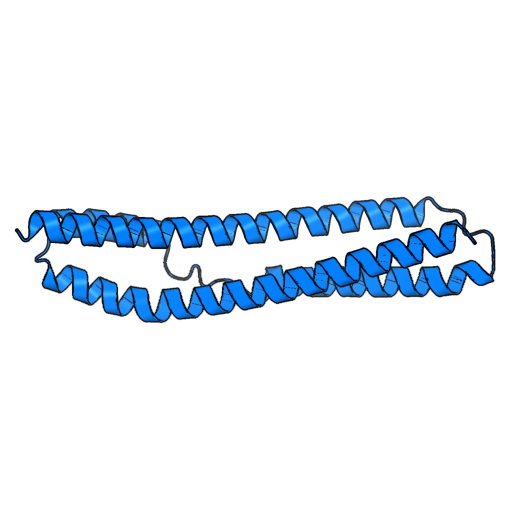 A C 1
ATOM 711 O O . GLU A 1 93 ? -22.197 -7.699 17.348 1.00 66.69 93 GLU A O 1
ATOM 716 N N . LEU A 1 94 ? -19.962 -7.668 17.244 1.00 63.94 94 LEU A N 1
ATOM 717 C CA . LEU A 1 94 ? -19.761 -7.711 18.696 1.00 63.94 94 LEU A CA 1
ATOM 718 C C . LEU A 1 94 ? -20.223 -6.412 19.375 1.00 63.94 94 LEU A C 1
ATOM 720 O O . LEU A 1 94 ? -20.917 -6.479 20.388 1.00 63.94 94 LEU A O 1
ATOM 724 N N . ILE A 1 95 ? -19.900 -5.239 18.809 1.00 67.12 95 ILE A N 1
ATOM 725 C CA . ILE A 1 95 ? -20.403 -3.935 19.283 1.00 67.12 95 ILE A CA 1
ATOM 726 C C . ILE A 1 95 ? -21.933 -3.937 19.273 1.00 67.12 95 ILE A C 1
ATOM 728 O O . ILE A 1 95 ? -22.558 -3.482 20.228 1.00 67.12 95 ILE A O 1
ATOM 732 N N . GLU A 1 96 ? -22.543 -4.456 18.210 1.00 69.38 96 GLU A N 1
ATOM 733 C CA . GLU A 1 96 ? -23.997 -4.522 18.072 1.00 69.38 96 GLU A CA 1
ATOM 734 C C . GLU A 1 96 ? -24.641 -5.496 19.071 1.00 69.38 96 GLU A C 1
ATOM 736 O O . GLU A 1 96 ? -25.652 -5.163 19.690 1.00 69.38 96 GLU A O 1
ATOM 741 N N . LYS A 1 97 ? -24.013 -6.649 19.326 1.00 67.12 97 LYS A N 1
ATOM 742 C CA . LYS A 1 97 ? -24.443 -7.596 20.368 1.00 67.12 97 LYS A CA 1
ATOM 743 C C . LYS A 1 97 ? -24.308 -7.017 21.780 1.00 67.12 97 LYS A C 1
ATOM 745 O O . LYS A 1 97 ? -25.208 -7.213 22.594 1.00 67.12 97 LYS A O 1
ATOM 750 N N . LEU A 1 98 ? -23.212 -6.317 22.074 1.00 64.94 98 LEU A N 1
ATOM 751 C CA . LEU A 1 98 ? -22.929 -5.744 23.397 1.00 64.94 98 LEU A CA 1
ATOM 752 C C . LEU A 1 98 ? -23.774 -4.500 23.695 1.00 64.94 98 LEU A C 1
ATOM 754 O O . LEU A 1 98 ? -24.199 -4.325 24.839 1.00 64.94 98 LEU A O 1
ATOM 758 N N . LYS A 1 99 ? -24.104 -3.696 22.672 1.00 65.56 99 LYS A N 1
ATOM 759 C CA . LYS A 1 99 ? -25.081 -2.596 22.771 1.00 65.56 99 LYS A CA 1
ATOM 760 C C . LYS A 1 99 ? -26.407 -3.068 23.379 1.00 65.56 99 LYS A C 1
ATOM 762 O O . LYS A 1 99 ? -27.038 -2.317 24.110 1.00 65.56 99 LYS A O 1
ATOM 767 N N . ASN A 1 100 ? -26.796 -4.312 23.096 1.00 65.56 100 ASN A N 1
ATOM 768 C CA . ASN A 1 100 ? -28.084 -4.874 23.489 1.00 65.56 100 ASN A CA 1
ATOM 769 C C . ASN A 1 100 ? -28.035 -5.732 24.771 1.00 65.56 100 ASN A C 1
ATOM 771 O O . ASN A 1 100 ? -29.082 -6.225 25.181 1.00 65.56 100 ASN A O 1
ATOM 775 N N . LYS A 1 101 ? -26.858 -5.986 25.377 1.00 59.12 101 LYS A N 1
ATOM 776 C CA . LYS A 1 101 ? -26.712 -7.035 26.416 1.00 59.12 101 LYS A CA 1
ATOM 777 C C . LYS A 1 101 ? -25.878 -6.694 27.662 1.00 59.12 101 LYS A C 1
ATOM 779 O O . LYS A 1 101 ? -25.866 -7.514 28.574 1.00 59.12 101 LYS A O 1
ATOM 784 N N . THR A 1 102 ? -25.167 -5.562 27.745 1.00 57.78 102 THR A N 1
ATOM 785 C CA . THR A 1 102 ? -24.146 -5.362 28.808 1.00 57.78 102 THR A CA 1
ATOM 786 C C . THR A 1 102 ? -24.127 -3.990 29.485 1.00 57.78 102 THR A C 1
ATOM 788 O O . THR A 1 102 ? -24.405 -2.972 28.860 1.00 57.78 102 THR A O 1
ATOM 791 N N . THR A 1 103 ? -23.693 -3.974 30.753 1.00 65.81 103 THR A N 1
ATOM 792 C CA . THR A 1 103 ? -23.293 -2.789 31.530 1.00 65.81 103 THR A CA 1
ATOM 793 C C . THR A 1 103 ? -22.104 -2.062 30.886 1.00 65.81 103 THR A C 1
ATOM 795 O O . THR A 1 103 ? -21.156 -2.691 30.407 1.00 65.81 103 THR A O 1
ATOM 798 N N . LEU A 1 104 ? -22.131 -0.723 30.919 1.00 65.06 104 LEU A N 1
ATOM 799 C CA . LEU A 1 104 ? -21.152 0.196 30.309 1.00 65.06 104 LEU A CA 1
ATOM 800 C C . LEU A 1 104 ? -19.686 -0.180 30.604 1.00 65.06 104 LEU A C 1
ATOM 802 O O . LEU A 1 104 ? -18.831 -0.111 29.724 1.00 65.06 104 LEU A O 1
ATOM 806 N N . ILE A 1 105 ? -19.406 -0.624 31.831 1.00 68.81 105 ILE A N 1
ATOM 807 C CA . ILE A 1 105 ? -18.063 -0.977 32.316 1.00 68.81 105 ILE A CA 1
ATOM 808 C C . ILE A 1 105 ? -17.479 -2.172 31.549 1.00 68.81 105 ILE A C 1
ATOM 810 O O . ILE A 1 105 ? -16.319 -2.143 31.141 1.00 68.81 105 ILE A O 1
ATOM 814 N N . THR A 1 106 ? -18.278 -3.210 31.301 1.00 68.56 106 THR A N 1
ATOM 815 C CA . THR A 1 106 ? -17.841 -4.429 30.602 1.00 68.56 106 THR A CA 1
ATOM 816 C C . THR A 1 106 ? -17.554 -4.138 29.129 1.00 68.56 106 THR A C 1
ATOM 818 O O . THR A 1 106 ? -16.556 -4.610 28.581 1.00 68.56 106 THR A O 1
ATOM 821 N N . PHE A 1 107 ? -18.377 -3.288 28.507 1.00 68.12 107 PHE A N 1
ATOM 822 C CA . PHE A 1 107 ? -18.149 -2.795 27.148 1.00 68.12 107 PHE A CA 1
ATOM 823 C C . PHE A 1 107 ? -16.866 -1.961 27.052 1.00 68.12 107 PHE A C 1
ATOM 825 O O . PHE A 1 107 ? -16.042 -2.214 26.175 1.00 68.12 107 PHE A O 1
ATOM 832 N N . LEU A 1 108 ? -16.658 -1.013 27.973 1.00 67.19 108 LEU A N 1
ATOM 833 C CA . LEU A 1 108 ? -15.454 -0.177 28.015 1.00 67.19 108 LEU A CA 1
ATOM 834 C C . LEU A 1 108 ? -14.181 -0.995 28.258 1.00 67.19 108 LEU A C 1
ATOM 836 O O . LEU A 1 108 ? -13.158 -0.713 27.640 1.00 67.19 108 LEU A O 1
ATOM 840 N N . LYS A 1 109 ? -14.237 -2.035 29.096 1.00 69.38 109 LYS A N 1
ATOM 841 C CA . LYS A 1 109 ? -13.092 -2.916 29.375 1.00 69.38 109 LYS A CA 1
ATOM 842 C C . LYS A 1 109 ? -12.696 -3.752 28.154 1.00 69.38 109 LYS A C 1
ATOM 844 O O . LYS A 1 109 ? -11.512 -3.852 27.840 1.00 69.38 109 LYS A O 1
ATOM 849 N N . HIS A 1 110 ? -13.677 -4.302 27.433 1.00 65.38 110 HIS A N 1
ATOM 850 C CA . HIS A 1 110 ? -13.429 -4.997 26.166 1.00 65.38 110 HIS A CA 1
ATOM 851 C C . HIS A 1 110 ? -12.961 -4.049 25.061 1.00 65.38 110 HIS A C 1
ATOM 853 O O . HIS A 1 110 ? -12.079 -4.412 24.285 1.00 65.38 110 HIS A O 1
ATOM 859 N N . GLN A 1 111 ? -13.508 -2.831 25.013 1.00 63.81 111 GLN A N 1
ATOM 860 C CA . GLN A 1 111 ? -13.024 -1.792 24.114 1.00 63.81 111 GLN A CA 1
ATOM 861 C C . GLN A 1 111 ? -11.569 -1.443 24.402 1.00 63.81 111 GLN A C 1
ATOM 863 O O . GLN A 1 111 ? -10.783 -1.492 23.473 1.00 63.81 111 GLN A O 1
ATOM 868 N N . LEU A 1 112 ? -11.181 -1.152 25.644 1.00 62.31 112 LEU A N 1
ATOM 869 C CA . LEU A 1 112 ? -9.803 -0.786 25.995 1.00 62.31 112 LEU A CA 1
ATOM 870 C C . LEU A 1 112 ? -8.786 -1.857 25.582 1.00 62.31 112 LEU A C 1
ATOM 872 O O . LEU A 1 112 ? -7.864 -1.553 24.829 1.00 62.31 112 LEU A O 1
ATOM 876 N N . LEU A 1 113 ? -9.014 -3.114 25.980 1.00 62.69 113 LEU A N 1
ATOM 877 C CA . LEU A 1 113 ? -8.123 -4.239 25.656 1.00 62.69 113 LEU A CA 1
ATOM 878 C C . LEU A 1 113 ? -7.975 -4.479 24.146 1.00 62.69 113 LEU A C 1
ATOM 880 O O . LEU A 1 113 ? -6.925 -4.913 23.686 1.00 62.69 113 LEU A O 1
ATOM 884 N N . TYR A 1 114 ? -9.022 -4.211 23.365 1.00 61.56 114 TYR A N 1
ATOM 885 C CA . TYR A 1 114 ? -9.001 -4.409 21.918 1.00 61.56 114 TYR A CA 1
ATOM 886 C C . TYR A 1 114 ? -8.463 -3.190 21.155 1.00 61.56 114 TYR A C 1
ATOM 888 O O . TYR A 1 114 ? -7.696 -3.334 20.197 1.00 61.56 114 TYR A O 1
ATOM 896 N N . PHE A 1 115 ? -8.892 -1.988 21.551 1.00 62.78 115 PHE A N 1
ATOM 897 C CA . PHE A 1 115 ? -8.589 -0.733 20.871 1.00 62.78 115 PHE A CA 1
ATOM 898 C C . PHE A 1 115 ? -7.119 -0.376 20.997 1.00 62.78 115 PHE A C 1
ATOM 900 O O . PHE A 1 115 ? -6.551 0.089 20.016 1.00 62.78 115 PHE A O 1
ATOM 907 N N . GLU A 1 116 ? -6.504 -0.572 22.157 1.00 60.12 116 GLU A N 1
ATOM 908 C CA . GLU A 1 116 ? -5.162 -0.048 22.385 1.00 60.12 116 GLU A CA 1
ATOM 909 C C . GLU A 1 116 ? -4.133 -0.773 21.504 1.00 60.12 116 GLU A C 1
ATOM 911 O O . GLU A 1 116 ? -3.554 -0.168 20.600 1.00 60.12 116 GLU A O 1
ATOM 916 N N . ASP A 1 117 ? -4.022 -2.094 21.618 1.00 64.19 117 ASP A N 1
ATOM 917 C CA . ASP A 1 117 ? -3.013 -2.844 20.867 1.00 64.19 117 ASP A CA 1
ATOM 918 C C . ASP A 1 117 ? -3.311 -2.930 19.366 1.00 64.19 117 ASP A C 1
ATOM 920 O O . ASP A 1 117 ? -2.413 -2.760 18.531 1.00 64.19 117 ASP A O 1
ATOM 924 N N . SER A 1 118 ? -4.573 -3.150 18.983 1.00 64.00 118 SER A N 1
ATOM 925 C CA . SER A 1 118 ? -4.925 -3.341 17.570 1.00 64.00 118 SER A CA 1
ATOM 926 C C . SER A 1 118 ? -4.867 -2.034 16.783 1.00 64.00 118 SER A C 1
ATOM 928 O O . SER A 1 118 ? -4.401 -2.033 15.639 1.00 64.00 118 SER A O 1
ATOM 930 N N . ILE A 1 119 ? -5.288 -0.904 17.369 1.00 66.12 119 ILE A N 1
ATOM 931 C CA . ILE A 1 119 ? -5.210 0.394 16.685 1.00 66.12 119 ILE A CA 1
ATOM 932 C C . ILE A 1 119 ? -3.778 0.890 16.628 1.00 66.12 119 ILE A C 1
ATOM 934 O O . ILE A 1 119 ? -3.359 1.353 15.566 1.00 66.12 119 ILE A O 1
ATOM 938 N N . ILE A 1 120 ? -3.014 0.773 17.715 1.00 68.31 120 ILE A N 1
ATOM 939 C CA . ILE A 1 120 ? -1.610 1.195 17.718 1.00 68.31 120 ILE A CA 1
ATOM 940 C C . ILE A 1 120 ? -0.816 0.363 16.704 1.00 68.31 120 ILE A C 1
ATOM 942 O O . ILE A 1 120 ? -0.096 0.927 15.871 1.00 68.31 120 ILE A O 1
ATOM 946 N N . SER A 1 121 ? -0.997 -0.963 16.701 1.00 71.38 121 SER A N 1
ATOM 947 C CA . SER A 1 121 ? -0.315 -1.858 15.762 1.00 71.38 121 SER A CA 1
ATOM 948 C C . SER A 1 121 ? -0.707 -1.571 14.308 1.00 71.38 121 SER A C 1
ATOM 950 O O . SER A 1 121 ? 0.174 -1.365 13.468 1.00 71.38 121 SER A O 1
ATOM 952 N N . ASN A 1 122 ? -2.005 -1.455 13.998 1.00 68.81 122 ASN A N 1
ATOM 953 C CA . ASN A 1 122 ? -2.448 -1.183 12.629 1.00 68.81 122 ASN A CA 1
ATOM 954 C C . ASN A 1 122 ? -2.073 0.223 12.155 1.00 68.81 122 ASN A C 1
ATOM 956 O O . ASN A 1 122 ? -1.633 0.365 11.019 1.00 68.81 122 ASN A O 1
ATOM 960 N N . ASN A 1 123 ? -2.139 1.253 13.000 1.00 69.94 123 ASN A N 1
ATOM 961 C CA . ASN A 1 123 ? -1.681 2.592 12.618 1.00 69.94 123 ASN A CA 1
ATOM 962 C C . ASN A 1 123 ? -0.174 2.611 12.318 1.00 69.94 123 ASN A C 1
ATOM 964 O O . ASN A 1 123 ? 0.258 3.267 11.365 1.00 69.94 123 ASN A O 1
ATOM 968 N N . LYS A 1 124 ? 0.632 1.856 13.077 1.00 78.75 124 LYS A N 1
ATOM 969 C CA . LYS A 1 124 ? 2.067 1.693 12.804 1.00 78.75 124 LYS A CA 1
ATOM 970 C C . LYS A 1 124 ? 2.303 1.004 11.455 1.00 78.75 124 LYS A C 1
ATOM 972 O O . LYS A 1 124 ? 3.110 1.498 10.666 1.00 78.75 124 LYS A O 1
ATOM 977 N N . LEU A 1 125 ? 1.572 -0.074 11.164 1.00 76.75 125 LEU A N 1
ATOM 978 C CA . LEU A 1 125 ? 1.650 -0.795 9.887 1.00 76.75 125 LEU A CA 1
ATOM 979 C C . LEU A 1 125 ? 1.169 0.063 8.704 1.00 76.75 125 LEU A C 1
ATOM 981 O O . LEU A 1 125 ? 1.841 0.101 7.678 1.00 76.75 125 LEU A O 1
ATOM 985 N N . ILE A 1 126 ? 0.078 0.826 8.853 1.00 75.00 126 ILE A N 1
ATOM 986 C CA . ILE A 1 126 ? -0.396 1.793 7.844 1.00 75.00 126 ILE A CA 1
ATOM 987 C C . ILE A 1 126 ? 0.693 2.831 7.560 1.00 75.00 126 ILE A C 1
ATOM 989 O O . ILE A 1 126 ? 0.997 3.110 6.401 1.00 75.00 126 ILE A O 1
ATOM 993 N N . LYS A 1 127 ? 1.329 3.381 8.602 1.00 80.00 127 LYS A N 1
ATOM 994 C CA . LYS A 1 127 ? 2.415 4.358 8.445 1.00 80.00 127 LYS A CA 1
ATOM 995 C C . LYS A 1 127 ? 3.620 3.759 7.713 1.00 80.00 127 LYS A C 1
ATOM 997 O O . LYS A 1 127 ? 4.208 4.437 6.874 1.00 80.00 127 LYS A O 1
ATOM 1002 N N . GLN A 1 128 ? 3.977 2.506 7.997 1.00 79.50 128 GLN A N 1
ATOM 1003 C CA . GLN A 1 128 ? 5.033 1.794 7.268 1.00 79.50 128 GLN A CA 1
ATOM 1004 C C . GLN A 1 128 ? 4.649 1.565 5.800 1.00 79.50 128 GLN A C 1
ATOM 1006 O O . GLN A 1 128 ? 5.433 1.899 4.916 1.00 79.50 128 GLN A O 1
ATOM 1011 N N . LYS A 1 129 ? 3.423 1.101 5.532 1.00 80.69 129 LYS A N 1
ATOM 1012 C CA . LYS A 1 129 ? 2.913 0.862 4.174 1.00 80.69 129 LYS A CA 1
ATOM 1013 C C . LYS A 1 129 ? 2.868 2.147 3.343 1.00 80.69 129 LYS A C 1
ATOM 1015 O O . LYS A 1 129 ? 3.304 2.145 2.197 1.00 80.69 129 LYS A O 1
ATOM 1020 N N . ASN A 1 130 ? 2.455 3.263 3.945 1.00 79.75 130 ASN A N 1
ATOM 1021 C CA . ASN A 1 130 ? 2.486 4.588 3.318 1.00 79.75 130 ASN A CA 1
ATOM 1022 C C . ASN A 1 130 ? 3.905 5.065 2.992 1.00 79.75 130 ASN A C 1
ATOM 1024 O O . ASN A 1 130 ? 4.113 5.656 1.936 1.00 79.75 130 ASN A O 1
ATOM 1028 N N . LYS A 1 131 ? 4.890 4.803 3.861 1.00 84.00 131 LYS A N 1
ATOM 1029 C CA . LYS A 1 131 ? 6.295 5.117 3.556 1.00 84.00 131 LYS A CA 1
ATOM 1030 C C . LYS A 1 131 ? 6.802 4.297 2.372 1.00 84.00 131 LYS A C 1
ATOM 1032 O O . LYS A 1 131 ? 7.369 4.871 1.450 1.00 84.00 131 LYS A O 1
ATOM 1037 N N . SER A 1 132 ? 6.565 2.985 2.365 1.00 80.12 132 SER A N 1
ATOM 1038 C CA . SER A 1 132 ? 6.960 2.121 1.245 1.00 80.12 132 SER A CA 1
ATOM 1039 C C . SER A 1 132 ? 6.284 2.533 -0.064 1.00 80.12 132 SER A C 1
ATOM 1041 O O . SER A 1 132 ? 6.944 2.576 -1.097 1.00 80.12 132 SER A O 1
ATOM 1043 N N . LEU A 1 133 ? 5.004 2.913 -0.011 1.00 80.94 133 LEU A N 1
ATOM 1044 C CA . LEU A 1 133 ? 4.276 3.503 -1.135 1.00 80.94 133 LEU A CA 1
ATOM 1045 C C . LEU A 1 133 ? 4.932 4.787 -1.650 1.00 80.94 133 LEU A C 1
ATOM 1047 O O . LEU A 1 133 ? 5.113 4.930 -2.855 1.00 80.94 133 LEU A O 1
ATOM 1051 N N . ALA A 1 134 ? 5.302 5.706 -0.755 1.00 82.75 134 ALA A N 1
ATOM 1052 C CA . ALA A 1 134 ? 5.963 6.950 -1.135 1.00 82.75 134 ALA A CA 1
ATOM 1053 C C . ALA A 1 134 ? 7.314 6.683 -1.817 1.00 82.75 134 ALA A C 1
ATOM 1055 O O . ALA A 1 134 ? 7.577 7.234 -2.882 1.00 82.75 134 ALA A O 1
ATOM 1056 N N . TYR A 1 135 ? 8.137 5.788 -1.262 1.00 84.44 135 TYR A N 1
ATOM 1057 C CA . TYR A 1 135 ? 9.408 5.403 -1.885 1.00 84.44 135 TYR A CA 1
ATOM 1058 C C . TYR A 1 135 ? 9.210 4.696 -3.233 1.00 84.44 135 TYR A C 1
ATOM 1060 O O . TYR A 1 135 ? 9.927 4.997 -4.188 1.00 84.44 135 TYR A O 1
ATOM 1068 N N . GLY A 1 136 ? 8.213 3.813 -3.345 1.00 81.38 136 GLY A N 1
ATOM 1069 C CA . GLY A 1 136 ? 7.833 3.172 -4.607 1.00 81.38 136 GLY A CA 1
ATOM 1070 C C . GLY A 1 136 ? 7.388 4.183 -5.668 1.00 81.38 136 GLY A C 1
ATOM 1071 O O . GLY A 1 136 ? 7.813 4.099 -6.815 1.00 81.38 136 GLY A O 1
ATOM 1072 N N . ALA A 1 137 ? 6.597 5.188 -5.287 1.00 82.19 137 ALA A N 1
ATOM 1073 C CA . ALA A 1 137 ? 6.151 6.243 -6.195 1.00 82.19 137 ALA A CA 1
ATOM 1074 C C . ALA A 1 137 ? 7.294 7.180 -6.628 1.00 82.19 137 ALA A C 1
ATOM 1076 O O . ALA A 1 137 ? 7.382 7.532 -7.800 1.00 82.19 137 ALA A O 1
ATOM 1077 N N . ILE A 1 138 ? 8.194 7.557 -5.712 1.00 87.06 138 ILE A N 1
ATOM 1078 C CA . ILE A 1 138 ? 9.362 8.397 -6.034 1.00 87.06 138 ILE A CA 1
ATOM 1079 C C . ILE A 1 138 ? 10.297 7.670 -7.006 1.00 87.06 138 ILE A C 1
ATOM 1081 O O . ILE A 1 138 ? 10.733 8.253 -7.996 1.00 87.06 138 ILE A O 1
ATOM 1085 N N . THR A 1 139 ? 10.578 6.390 -6.753 1.00 85.38 139 THR A N 1
ATOM 1086 C CA . THR A 1 139 ? 11.420 5.569 -7.641 1.00 85.38 139 THR A CA 1
ATOM 1087 C C . THR A 1 139 ? 10.773 5.354 -9.010 1.00 85.38 139 THR A C 1
ATOM 1089 O O . THR A 1 139 ? 11.474 5.408 -10.018 1.00 85.38 139 THR A O 1
ATOM 1092 N N . LEU A 1 140 ? 9.442 5.219 -9.070 1.00 83.38 140 LEU A N 1
ATOM 1093 C CA . L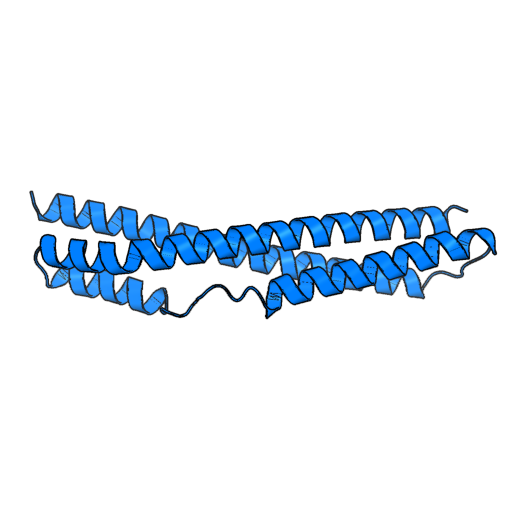EU A 1 140 ? 8.683 5.185 -10.325 1.00 83.38 140 LEU A CA 1
ATOM 1094 C C . LEU A 1 140 ? 8.823 6.490 -11.122 1.00 83.38 140 LEU A C 1
ATOM 1096 O O . LEU A 1 140 ? 9.093 6.464 -12.319 1.00 83.38 140 LEU A O 1
ATOM 1100 N N . LEU A 1 141 ? 8.642 7.635 -10.461 1.00 85.62 141 LEU A N 1
ATOM 1101 C CA . LEU A 1 141 ? 8.777 8.956 -11.079 1.00 85.62 141 LEU A CA 1
ATOM 1102 C C . LEU A 1 141 ? 10.189 9.177 -11.624 1.00 85.62 141 LEU A C 1
ATOM 1104 O O . LEU A 1 141 ? 10.345 9.622 -12.757 1.00 85.62 141 LEU A O 1
ATOM 1108 N N . ALA A 1 142 ? 11.210 8.821 -10.844 1.00 85.19 142 ALA A N 1
ATOM 1109 C CA . ALA A 1 142 ? 12.595 8.893 -11.291 1.00 85.19 142 ALA A CA 1
ATOM 1110 C C . ALA A 1 142 ? 12.831 7.992 -12.514 1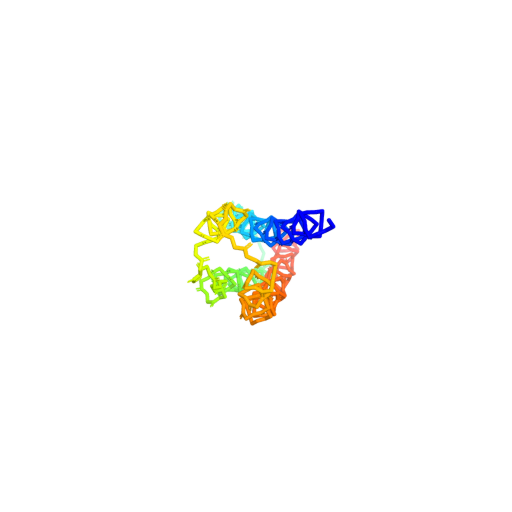.00 85.19 142 ALA A C 1
ATOM 1112 O O . ALA A 1 142 ? 13.383 8.456 -13.507 1.00 85.19 142 ALA A O 1
ATOM 1113 N N . SER A 1 143 ? 12.353 6.742 -12.480 1.00 83.31 143 SER A N 1
ATOM 1114 C CA . SER A 1 143 ? 12.415 5.819 -13.621 1.00 83.31 143 SER A CA 1
ATOM 1115 C C . SER A 1 143 ? 11.832 6.437 -14.895 1.00 83.31 143 SER A C 1
ATOM 1117 O O . SER A 1 143 ? 12.500 6.462 -15.927 1.00 83.31 143 SER A O 1
ATOM 1119 N N . LEU A 1 144 ? 10.631 7.014 -14.804 1.00 81.19 144 LEU A N 1
ATOM 1120 C CA . LEU A 1 144 ? 9.967 7.680 -15.924 1.00 81.19 144 LEU A CA 1
ATOM 1121 C C . LEU A 1 144 ? 10.783 8.852 -16.479 1.00 81.19 144 LEU A C 1
ATOM 1123 O O . LEU A 1 144 ? 10.927 8.962 -17.694 1.00 81.19 144 LEU A O 1
ATOM 1127 N N . LEU A 1 145 ? 11.346 9.703 -15.615 1.00 84.19 145 LEU A N 1
ATOM 1128 C CA . LEU A 1 145 ? 12.187 10.826 -16.044 1.00 84.19 145 LEU A CA 1
ATOM 1129 C C . LEU A 1 145 ? 13.428 10.350 -16.806 1.00 84.19 145 LEU A C 1
ATOM 1131 O O . LEU A 1 145 ? 13.758 10.916 -17.846 1.00 84.19 145 LEU A O 1
ATOM 1135 N N . PHE A 1 146 ? 14.083 9.290 -16.328 1.00 81.25 146 PHE A N 1
ATOM 1136 C CA . PHE A 1 146 ? 15.235 8.698 -17.009 1.00 81.25 146 PHE A CA 1
ATOM 1137 C C . PHE A 1 146 ? 14.846 8.060 -18.350 1.00 81.25 146 PHE A C 1
ATOM 1139 O O . PHE A 1 146 ? 15.542 8.269 -19.345 1.00 81.25 146 PHE A O 1
ATOM 1146 N N . CYS A 1 147 ? 13.712 7.357 -18.423 1.00 74.44 147 CYS A N 1
ATOM 1147 C CA . CYS A 1 147 ? 13.209 6.804 -19.682 1.00 74.44 147 CYS A CA 1
ATOM 1148 C C . CYS A 1 147 ? 12.858 7.903 -20.703 1.00 74.44 147 CYS A C 1
ATOM 1150 O O . CYS A 1 147 ? 13.203 7.771 -21.875 1.00 74.44 147 CYS A O 1
ATOM 1152 N N . ILE A 1 148 ? 12.237 9.009 -20.274 1.00 76.38 148 ILE A N 1
ATOM 1153 C CA . ILE A 1 148 ? 11.918 10.154 -21.147 1.00 76.38 148 ILE A CA 1
ATOM 1154 C C . ILE A 1 148 ? 13.192 10.861 -21.617 1.00 76.38 148 ILE A C 1
ATOM 1156 O O . ILE A 1 148 ? 13.323 11.149 -22.804 1.00 76.38 148 ILE A O 1
ATOM 1160 N N . ALA A 1 149 ? 14.149 11.111 -20.719 1.00 76.06 149 ALA A N 1
ATOM 1161 C CA . ALA A 1 149 ? 15.432 11.708 -21.088 1.00 76.06 149 ALA A CA 1
ATOM 1162 C C . ALA A 1 149 ? 16.165 10.856 -22.136 1.00 76.06 149 ALA A C 1
ATOM 1164 O O . ALA A 1 149 ? 16.697 11.395 -23.098 1.00 76.06 149 ALA A O 1
ATOM 1165 N N . SER A 1 150 ? 16.109 9.528 -22.000 1.00 73.88 150 SER A N 1
ATOM 1166 C CA . SER A 1 150 ? 16.678 8.587 -22.976 1.00 73.88 150 SER A CA 1
ATOM 1167 C C . SER A 1 150 ? 15.997 8.649 -24.342 1.00 73.88 150 SER A C 1
ATOM 1169 O O . SER A 1 150 ? 16.627 8.364 -25.349 1.00 73.88 150 SER A O 1
ATOM 1171 N N . TYR A 1 151 ? 14.708 8.984 -24.388 1.00 70.50 15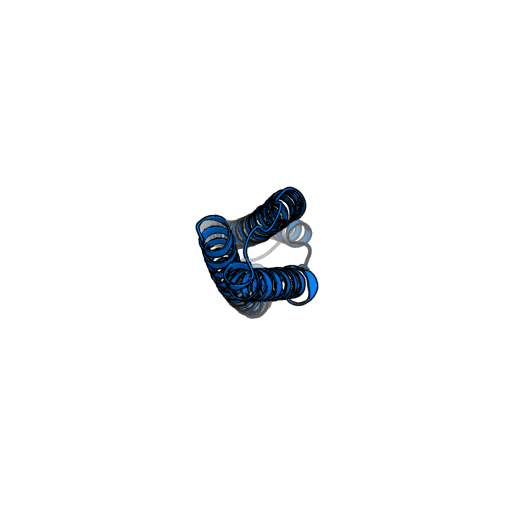1 TYR A N 1
ATOM 1172 C CA . TYR A 1 151 ? 13.964 9.114 -25.640 1.00 70.50 151 TYR A CA 1
ATOM 1173 C C . TYR A 1 151 ? 14.253 10.437 -26.368 1.00 70.50 151 TYR A C 1
ATOM 1175 O O . TYR A 1 151 ? 14.172 10.500 -27.591 1.00 70.50 151 TYR A O 1
ATOM 1183 N N . LEU A 1 152 ? 14.561 11.499 -25.617 1.00 72.06 152 LEU A N 1
ATOM 1184 C CA . LEU A 1 152 ? 14.847 12.831 -26.159 1.00 72.06 152 LEU A CA 1
ATOM 1185 C C . LEU A 1 152 ? 16.292 13.002 -26.657 1.00 72.06 152 LEU A C 1
ATOM 1187 O O . LEU A 1 152 ? 16.552 13.962 -27.383 1.00 72.06 152 LEU A O 1
ATOM 1191 N N . MET A 1 153 ? 17.214 12.126 -26.242 1.00 65.81 153 MET A N 1
ATOM 1192 C CA . MET A 1 153 ? 18.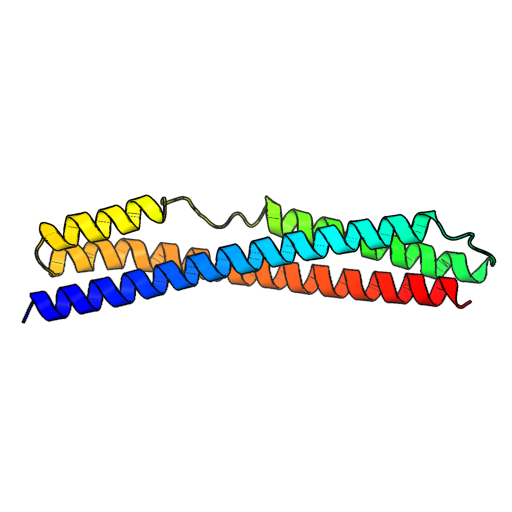639 12.154 -26.607 1.00 65.81 153 MET A CA 1
ATOM 1193 C C . MET A 1 153 ? 18.942 11.321 -27.845 1.00 65.81 153 MET A C 1
ATOM 1195 O O . MET A 1 153 ? 19.752 11.824 -28.651 1.00 65.81 153 MET A O 1
#

pLDDT: mean 70.99, std 9.01, range [43.38, 87.06]